Protein AF-U3IU00-F1 (afdb_monomer_lite)

Sequence (86 aa):
MLKKKQPNGYYYCESSVFLGEKHAAEPDDAELVSLSKRLVENAVLKAVQQYLEETQNKTRQTDGSPVKTEEAASGTKNESDNESSK

Secondary structure (DSSP, 8-state):
--SPPPTTSPPPPS-----S----S---HHHHHHHHHHHHHHHHHHHHHHHHHHHHHTTTSSSS----------------------

Organism: Anas platyrhynchos platyrhynchos (NCBI:txid8840)

pLDDT: mean 74.97, std 22.58, range [36.41, 98.75]

InterPro domains:
  IPR019511 A-kinase anchor protein 7, RI-RII subunit-binding domain [PF10470] (25-82)
  IPR052641 A-kinase anchor protein 7 isoform gamma [PTHR15934] (1-84)

Structure (mmCIF, N/CA/C/O backbone):
data_AF-U3IU00-F1
#
_entry.id   AF-U3IU00-F1
#
loop_
_atom_site.group_PDB
_atom_site.id
_atom_site.type_symbol
_atom_site.label_atom_id
_atom_site.label_alt_id
_atom_site.label_comp_id
_atom_site.label_asym_id
_atom_site.label_entity_id
_atom_site.label_seq_id
_atom_site.pdbx_PDB_ins_code
_atom_site.Cartn_x
_atom_site.Cartn_y
_atom_site.Cartn_z
_atom_site.occupancy
_atom_site.B_iso_or_equiv
_atom_site.auth_seq_id
_atom_site.auth_comp_id
_atom_site.auth_asym_id
_atom_site.auth_atom_id
_atom_site.pdbx_PDB_model_num
ATOM 1 N N . MET A 1 1 ? -3.535 17.534 -39.994 1.00 79.69 1 MET A N 1
ATOM 2 C CA . MET A 1 1 ? -3.934 16.287 -39.297 1.00 79.69 1 MET A CA 1
ATOM 3 C C . MET A 1 1 ? -5.351 15.903 -39.730 1.00 79.69 1 MET A C 1
ATOM 5 O O . MET A 1 1 ? -6.298 16.402 -39.146 1.00 79.69 1 MET A O 1
ATOM 9 N N . LEU A 1 2 ? -5.508 15.104 -40.796 1.00 92.81 2 LEU A N 1
ATOM 10 C CA . LEU A 1 2 ? -6.817 14.882 -41.453 1.00 92.81 2 LEU A CA 1
ATOM 11 C C . LEU A 1 2 ? -7.530 13.594 -41.011 1.00 92.81 2 LEU A C 1
ATOM 13 O O . LEU A 1 2 ? -8.705 13.398 -41.308 1.00 92.81 2 LEU A O 1
ATOM 17 N N . LYS A 1 3 ? -6.826 12.698 -40.315 1.00 95.12 3 LYS A N 1
ATOM 18 C CA . LYS A 1 3 ? -7.409 11.442 -39.845 1.00 95.12 3 LYS A CA 1
ATOM 19 C C . LYS A 1 3 ? -8.374 11.705 -38.690 1.00 95.12 3 LYS A C 1
ATOM 21 O O . LYS A 1 3 ? -8.083 12.514 -37.807 1.00 95.12 3 LYS A O 1
ATOM 26 N N . LYS A 1 4 ? -9.516 11.008 -38.700 1.00 95.56 4 LYS A N 1
ATOM 27 C CA . LYS A 1 4 ? -10.528 11.100 -37.641 1.00 95.56 4 LYS A CA 1
ATOM 28 C C . LYS A 1 4 ? -9.895 10.735 -36.295 1.00 95.56 4 LYS A C 1
ATOM 30 O O . LYS A 1 4 ? -9.161 9.752 -36.200 1.00 95.56 4 LYS A O 1
ATOM 35 N N . LYS A 1 5 ? -10.184 11.531 -35.265 1.00 96.38 5 LYS A N 1
ATOM 36 C CA . LYS A 1 5 ? -9.776 11.230 -33.889 1.00 96.38 5 LYS A CA 1
ATOM 37 C C . LYS A 1 5 ? -10.430 9.940 -33.394 1.00 96.38 5 LYS A C 1
ATOM 39 O O . LYS A 1 5 ? -11.513 9.558 -33.839 1.00 96.38 5 LYS A O 1
ATOM 44 N N . GLN A 1 6 ? -9.755 9.291 -32.459 1.00 95.06 6 GLN A N 1
ATOM 45 C CA . GLN A 1 6 ? -10.276 8.137 -31.743 1.00 95.06 6 GLN A CA 1
ATOM 46 C C . GLN A 1 6 ? -11.424 8.560 -30.796 1.00 95.06 6 GLN A C 1
ATOM 48 O O . GLN A 1 6 ? -11.502 9.735 -30.424 1.00 95.06 6 GLN A O 1
ATOM 53 N N . PRO A 1 7 ? -12.303 7.635 -30.357 1.00 97.19 7 PRO A N 1
ATOM 54 C CA . PRO A 1 7 ? -13.389 7.945 -29.415 1.00 97.19 7 PRO A CA 1
ATOM 55 C C . PRO A 1 7 ? -12.910 8.497 -28.063 1.00 97.19 7 PRO A C 1
ATOM 57 O O . PRO A 1 7 ? -13.626 9.253 -27.420 1.00 97.19 7 PRO A O 1
ATOM 60 N N . ASN A 1 8 ? -11.681 8.163 -27.661 1.00 95.75 8 ASN A N 1
ATOM 61 C CA . ASN A 1 8 ? -11.016 8.694 -26.465 1.00 95.75 8 ASN A CA 1
ATOM 62 C C . ASN A 1 8 ? -10.497 10.141 -26.642 1.00 95.75 8 ASN A C 1
ATOM 64 O O . ASN A 1 8 ? -9.845 10.669 -25.748 1.00 95.75 8 ASN A O 1
ATOM 68 N N . GLY A 1 9 ? -10.741 10.777 -27.794 1.00 96.69 9 GLY A N 1
ATOM 69 C CA . GLY A 1 9 ? -10.346 12.158 -28.082 1.00 96.69 9 GLY A CA 1
ATOM 70 C C . GLY A 1 9 ? -8.904 12.336 -28.571 1.00 96.69 9 GLY A C 1
ATOM 71 O O . GLY A 1 9 ? -8.534 13.445 -28.977 1.00 96.69 9 GLY A O 1
ATOM 72 N N . TYR A 1 10 ? -8.101 11.270 -28.600 1.00 95.81 10 TYR A N 1
ATOM 73 C CA . TYR A 1 10 ? -6.718 11.313 -29.070 1.00 95.81 10 TYR A CA 1
ATOM 74 C C . TYR A 1 10 ? -6.625 11.257 -30.599 1.00 95.81 10 TYR A C 1
ATOM 76 O O . TYR A 1 10 ? -7.530 10.797 -31.306 1.00 95.81 10 TYR A O 1
ATOM 84 N N . TYR A 1 11 ? -5.508 11.754 -31.132 1.00 96.25 11 TYR A N 1
ATOM 85 C CA . TYR A 1 11 ? -5.231 11.677 -32.562 1.00 96.25 11 TYR A CA 1
ATOM 86 C C . TYR A 1 11 ? -5.048 10.230 -33.020 1.00 96.25 11 TYR A C 1
ATOM 88 O O . TYR A 1 11 ? -4.705 9.333 -32.250 1.00 96.25 11 TYR A O 1
ATOM 96 N N . TYR A 1 12 ? -5.306 10.002 -34.302 1.00 95.69 12 TYR A N 1
ATOM 97 C CA . TYR A 1 12 ? -5.034 8.718 -34.924 1.00 95.69 12 TYR A CA 1
ATOM 98 C C . TYR A 1 12 ? -3.522 8.431 -34.905 1.00 95.69 12 TYR A C 1
ATOM 100 O O . TYR A 1 12 ? -2.748 9.222 -35.447 1.00 95.69 12 TYR A O 1
ATOM 108 N N . CYS A 1 13 ? -3.122 7.303 -34.312 1.00 92.88 13 CYS A N 1
ATOM 109 C CA . CYS A 1 13 ? -1.741 6.818 -34.305 1.00 92.88 13 CYS A CA 1
ATOM 110 C C . CYS A 1 13 ? -1.585 5.690 -35.333 1.00 92.88 13 CYS A C 1
ATOM 112 O O . CYS A 1 13 ? -2.227 4.653 -35.203 1.00 92.88 13 CYS A O 1
ATOM 114 N N . GLU A 1 14 ? -0.725 5.880 -36.338 1.00 93.06 14 GLU A N 1
ATOM 115 C CA . GLU A 1 14 ? -0.339 4.811 -37.280 1.00 93.06 14 GLU A CA 1
ATOM 116 C C . GLU A 1 14 ? 0.596 3.793 -36.637 1.00 93.06 14 GLU A C 1
ATOM 118 O O . GLU A 1 14 ? 0.555 2.603 -36.932 1.00 93.06 14 GLU A O 1
ATOM 123 N N . SER A 1 15 ? 1.482 4.277 -35.776 1.00 92.75 15 SER A N 1
ATOM 124 C CA . SER A 1 15 ? 2.486 3.480 -35.089 1.00 92.75 15 SER A CA 1
ATOM 125 C C . SER A 1 15 ? 2.820 4.144 -33.763 1.00 92.75 15 SER A C 1
ATOM 127 O O . SER A 1 15 ? 2.541 5.325 -33.542 1.00 92.75 15 SER A O 1
ATOM 129 N N . SER A 1 16 ? 3.386 3.375 -32.844 1.00 89.88 16 SER A N 1
ATOM 130 C CA . SER A 1 16 ? 3.825 3.873 -31.546 1.00 89.88 16 SER A CA 1
ATOM 131 C C . SER A 1 16 ? 5.114 3.174 -31.161 1.00 89.88 16 SER A C 1
ATOM 133 O O . SER A 1 16 ? 5.280 1.982 -31.410 1.00 89.88 16 SER A O 1
ATOM 135 N N . VAL A 1 17 ? 6.022 3.933 -30.561 1.00 89.25 17 VAL A N 1
ATOM 136 C CA . VAL A 1 17 ? 7.263 3.422 -29.986 1.00 89.25 17 VAL A CA 1
ATOM 137 C C . VAL A 1 17 ? 7.183 3.587 -28.477 1.00 89.25 17 VAL A C 1
ATOM 139 O O . VAL A 1 17 ? 6.756 4.629 -27.981 1.00 89.25 17 VAL A O 1
ATOM 142 N N . PHE A 1 18 ? 7.564 2.548 -27.745 1.00 85.00 18 PHE A N 1
ATOM 143 C CA . PHE A 1 18 ? 7.698 2.612 -26.295 1.00 85.00 18 PHE A CA 1
ATOM 144 C C . PHE A 1 18 ? 9.147 2.985 -25.980 1.00 85.00 18 PHE A C 1
ATOM 146 O O . PHE A 1 18 ? 10.057 2.261 -26.369 1.00 85.00 18 PHE A O 1
ATOM 153 N N . LEU A 1 19 ? 9.364 4.115 -25.301 1.00 80.88 19 LEU A N 1
ATOM 154 C CA . LEU A 1 19 ? 10.700 4.593 -24.910 1.00 80.88 19 LEU A CA 1
ATOM 155 C C . LEU A 1 19 ? 11.164 4.050 -23.544 1.00 80.88 19 LEU A C 1
ATOM 157 O O . LEU A 1 19 ? 11.971 4.675 -22.867 1.00 80.88 19 LEU A O 1
ATOM 161 N N . GLY A 1 20 ? 10.652 2.894 -23.131 1.00 74.44 20 GLY A N 1
ATOM 162 C CA . GLY A 1 20 ? 11.082 2.207 -21.919 1.00 74.44 20 GLY A CA 1
ATOM 163 C C . GLY A 1 20 ? 11.486 0.781 -22.247 1.00 74.44 20 GLY A C 1
ATOM 164 O O . GLY A 1 20 ? 10.843 0.131 -23.077 1.00 74.44 20 GLY A O 1
ATOM 165 N N . GLU A 1 21 ? 12.528 0.287 -21.583 1.00 64.38 21 GLU A N 1
ATOM 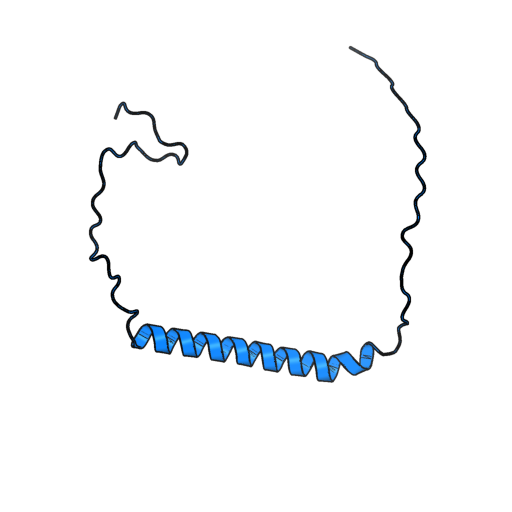166 C CA . GLU A 1 21 ? 12.766 -1.147 -21.494 1.00 64.38 21 GLU A CA 1
ATOM 167 C C . GLU A 1 21 ? 11.484 -1.765 -20.924 1.00 64.38 21 GLU A C 1
ATOM 169 O O . GLU A 1 21 ? 10.998 -1.341 -19.871 1.00 64.38 21 GLU A O 1
ATOM 174 N N . LYS A 1 22 ? 10.861 -2.703 -21.652 1.00 63.59 22 LYS A N 1
ATOM 175 C CA . LYS A 1 22 ? 9.806 -3.537 -21.070 1.00 63.59 22 LYS A CA 1
ATOM 176 C C . LYS A 1 22 ? 10.497 -4.398 -20.027 1.00 63.59 22 LYS A C 1
ATOM 178 O O . LYS A 1 22 ? 10.829 -5.549 -20.293 1.00 63.59 22 LYS A O 1
ATOM 183 N N . HIS A 1 23 ? 10.712 -3.833 -18.849 1.00 56.91 23 HIS A N 1
ATOM 184 C CA . HIS A 1 23 ? 10.967 -4.591 -17.654 1.00 56.91 23 HIS A CA 1
ATOM 185 C C . HIS A 1 23 ? 9.698 -5.417 -17.393 1.00 56.91 23 HIS A C 1
ATOM 187 O O . HIS A 1 23 ? 8.840 -5.072 -16.597 1.00 56.91 23 HIS A O 1
ATOM 193 N N . ALA A 1 24 ? 9.626 -6.570 -18.055 1.00 53.94 24 ALA A N 1
ATOM 194 C CA . ALA A 1 24 ? 9.255 -7.805 -17.382 1.00 53.94 24 ALA A CA 1
ATOM 195 C C . ALA A 1 24 ? 10.398 -8.245 -16.436 1.00 53.94 24 ALA A C 1
ATOM 197 O O . ALA A 1 24 ? 10.576 -9.433 -16.192 1.00 53.94 24 ALA A O 1
ATOM 198 N N . ALA A 1 25 ? 11.225 -7.294 -15.979 1.00 58.47 25 ALA A N 1
ATOM 199 C CA . ALA A 1 25 ? 12.189 -7.495 -14.931 1.00 58.47 25 ALA A CA 1
ATOM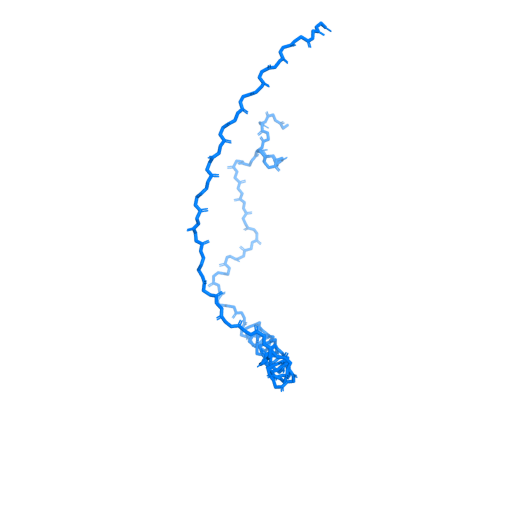 200 C C . ALA A 1 25 ? 11.384 -7.551 -13.643 1.00 58.47 25 ALA A C 1
ATOM 202 O O . ALA A 1 25 ? 10.512 -6.715 -13.396 1.00 58.47 25 ALA A O 1
ATOM 203 N N . GLU A 1 26 ? 11.649 -8.614 -12.910 1.00 63.22 26 GLU A N 1
ATOM 204 C CA . GLU A 1 26 ? 11.272 -8.832 -11.528 1.00 63.22 26 GLU A CA 1
ATOM 205 C C . GLU A 1 26 ? 11.178 -7.498 -10.760 1.00 63.22 26 GLU A C 1
ATOM 207 O O . GLU A 1 26 ? 12.057 -6.644 -10.927 1.00 63.22 26 GLU A O 1
ATOM 212 N N . PRO A 1 27 ? 10.094 -7.260 -9.996 1.00 69.44 27 PRO A N 1
ATOM 213 C CA . PRO A 1 27 ? 9.995 -6.048 -9.195 1.00 69.44 27 PRO A CA 1
ATOM 214 C C . PRO A 1 27 ? 11.242 -5.941 -8.317 1.00 69.44 27 PRO A C 1
ATOM 216 O O . PRO A 1 27 ? 11.612 -6.924 -7.684 1.00 69.44 27 PRO A O 1
ATOM 219 N N . ASP A 1 28 ? 11.871 -4.763 -8.298 1.00 83.25 28 ASP A N 1
ATOM 220 C CA . ASP A 1 28 ? 13.040 -4.487 -7.458 1.00 83.25 28 ASP A CA 1
ATOM 221 C C . ASP A 1 28 ? 12.779 -4.987 -6.027 1.00 83.25 28 ASP A C 1
ATOM 223 O O . ASP A 1 28 ? 11.743 -4.667 -5.431 1.00 83.25 28 ASP A O 1
ATOM 227 N N . ASP A 1 29 ? 13.698 -5.783 -5.477 1.00 87.50 29 ASP A N 1
ATOM 228 C CA . ASP A 1 29 ? 13.572 -6.379 -4.145 1.00 87.50 29 ASP A CA 1
ATOM 229 C C . ASP A 1 29 ? 13.271 -5.311 -3.079 1.00 87.50 29 ASP A C 1
ATOM 231 O O . ASP A 1 29 ? 12.513 -5.556 -2.135 1.00 87.50 29 ASP A O 1
ATOM 235 N N . ALA A 1 30 ? 13.792 -4.089 -3.248 1.00 89.56 30 ALA A N 1
ATOM 236 C CA . ALA A 1 30 ? 13.494 -2.963 -2.365 1.00 89.56 30 ALA A CA 1
ATOM 237 C C . ALA A 1 30 ? 12.007 -2.554 -2.402 1.00 89.56 30 ALA A C 1
ATOM 239 O O . ALA A 1 30 ? 11.391 -2.311 -1.356 1.00 89.56 30 ALA A O 1
ATOM 240 N N . GLU A 1 31 ? 11.404 -2.523 -3.591 1.00 90.44 31 GLU A N 1
ATOM 241 C CA . GLU A 1 31 ? 9.984 -2.220 -3.785 1.00 90.44 31 GLU A CA 1
ATOM 242 C C . GLU A 1 31 ? 9.098 -3.341 -3.236 1.00 90.44 31 GLU A C 1
ATOM 244 O O . GLU A 1 31 ? 8.065 -3.073 -2.612 1.00 90.44 31 GLU A O 1
ATOM 249 N N . LEU A 1 32 ? 9.520 -4.599 -3.389 1.00 93.00 32 LEU A N 1
ATOM 250 C CA . LEU A 1 32 ? 8.796 -5.751 -2.858 1.00 93.00 32 LEU A CA 1
ATOM 251 C C . LEU A 1 32 ? 8.795 -5.762 -1.320 1.00 93.00 32 LEU A C 1
ATOM 253 O O . LEU A 1 32 ? 7.757 -5.991 -0.686 1.00 93.00 32 LEU A O 1
ATOM 257 N N . VAL A 1 33 ? 9.928 -5.430 -0.696 1.00 95.56 33 VAL A N 1
ATOM 258 C CA . VAL A 1 33 ? 10.035 -5.257 0.761 1.00 95.56 33 VAL A CA 1
ATOM 259 C C . VAL A 1 33 ? 9.181 -4.077 1.237 1.00 95.56 33 VAL A C 1
ATOM 261 O O . VAL A 1 33 ? 8.426 -4.199 2.204 1.00 95.56 33 VAL A O 1
ATOM 264 N N . SER A 1 34 ? 9.221 -2.945 0.533 1.00 96.50 34 SER A N 1
ATOM 265 C CA . SER A 1 34 ? 8.385 -1.779 0.847 1.00 96.50 34 SER A CA 1
ATOM 266 C C . SER A 1 34 ? 6.885 -2.092 0.754 1.00 96.50 34 SER A C 1
ATOM 268 O O . SER A 1 34 ? 6.091 -1.703 1.619 1.00 96.50 34 SER A O 1
ATOM 270 N N . LEU A 1 35 ? 6.468 -2.832 -0.275 1.00 96.62 35 LEU A N 1
ATOM 271 C CA . LEU A 1 35 ? 5.083 -3.261 -0.450 1.00 96.62 35 LEU A CA 1
ATOM 272 C C . LEU A 1 35 ? 4.652 -4.250 0.636 1.00 96.62 35 LEU A C 1
ATOM 274 O O . LEU A 1 35 ? 3.609 -4.045 1.257 1.00 96.62 35 LEU A O 1
ATOM 278 N N . SER A 1 36 ? 5.448 -5.290 0.893 1.00 97.50 36 SER A N 1
ATOM 279 C CA . SER A 1 36 ? 5.138 -6.290 1.922 1.00 97.50 36 SER A CA 1
ATOM 280 C C . SER A 1 36 ? 4.992 -5.654 3.307 1.00 97.50 36 SER A C 1
ATOM 282 O O . SER A 1 36 ? 4.020 -5.946 4.004 1.00 97.50 36 SER A O 1
ATOM 284 N N . LYS A 1 37 ? 5.857 -4.692 3.662 1.00 98.19 37 LYS A N 1
ATOM 285 C CA . LYS A 1 37 ? 5.718 -3.899 4.890 1.00 98.19 37 LYS A CA 1
ATOM 286 C C . LYS A 1 37 ? 4.369 -3.179 4.955 1.00 98.19 37 LYS A C 1
ATOM 288 O O . LYS A 1 37 ? 3.658 -3.327 5.945 1.00 98.19 37 LYS A O 1
ATOM 293 N N . ARG A 1 38 ? 3.991 -2.439 3.904 1.00 98.38 38 ARG A N 1
ATOM 294 C CA . ARG A 1 38 ? 2.708 -1.707 3.857 1.00 98.38 38 ARG A CA 1
ATOM 295 C C . ARG A 1 38 ? 1.504 -2.638 3.972 1.00 98.38 38 ARG A C 1
ATOM 297 O O . ARG A 1 38 ? 0.519 -2.286 4.615 1.00 98.38 38 ARG A O 1
ATOM 304 N N . LEU A 1 39 ? 1.559 -3.811 3.344 1.00 98.56 39 LEU A N 1
ATOM 305 C CA . LEU A 1 39 ? 0.482 -4.798 3.416 1.00 98.56 39 LEU A CA 1
ATOM 306 C C . LEU A 1 39 ? 0.319 -5.344 4.836 1.00 98.56 39 LEU A C 1
ATOM 308 O O . LEU A 1 39 ? -0.802 -5.377 5.341 1.00 98.56 39 LEU A O 1
ATOM 312 N N . VAL A 1 40 ? 1.424 -5.715 5.489 1.00 98.75 40 VAL A N 1
ATOM 313 C CA . VAL A 1 40 ? 1.415 -6.201 6.876 1.00 98.75 40 VAL A CA 1
ATOM 314 C C . VAL A 1 40 ? 0.929 -5.112 7.824 1.00 98.75 40 VAL A C 1
ATOM 316 O O . VAL A 1 40 ? 0.026 -5.362 8.614 1.00 98.75 40 VAL A O 1
ATOM 319 N N . GLU A 1 41 ? 1.465 -3.898 7.720 1.00 98.56 41 GLU A N 1
ATOM 320 C CA . GLU A 1 41 ? 1.078 -2.772 8.571 1.00 98.56 41 GLU A CA 1
ATOM 321 C C . GLU A 1 41 ? -0.425 -2.479 8.463 1.00 98.56 41 GLU A C 1
ATOM 323 O O . GLU A 1 41 ? -1.125 -2.435 9.473 1.00 98.56 41 GLU A O 1
ATOM 328 N N . ASN A 1 42 ? -0.960 -2.402 7.241 1.00 98.62 42 ASN A N 1
ATOM 329 C CA . ASN A 1 42 ? -2.392 -2.195 7.023 1.00 98.62 42 ASN A CA 1
ATOM 330 C C . ASN A 1 42 ? -3.251 -3.355 7.547 1.00 98.62 42 ASN A C 1
ATOM 332 O O . ASN A 1 42 ? -4.316 -3.118 8.118 1.00 98.62 42 ASN A O 1
ATOM 336 N N . ALA A 1 43 ? -2.824 -4.603 7.342 1.00 98.62 43 ALA A N 1
ATOM 337 C CA . ALA A 1 43 ? -3.551 -5.772 7.828 1.00 98.62 43 ALA A CA 1
ATOM 338 C C . ALA A 1 43 ? -3.579 -5.818 9.362 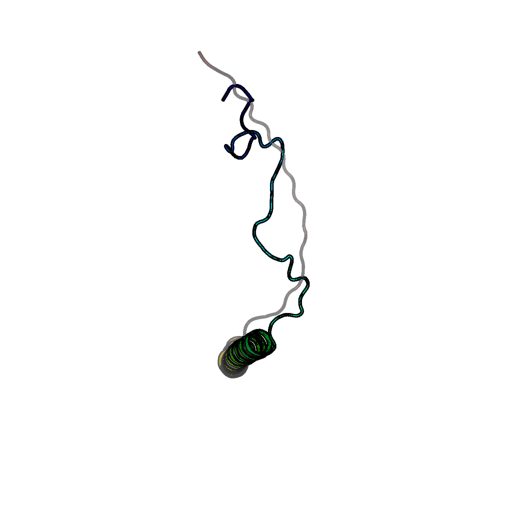1.00 98.62 43 ALA A C 1
ATOM 340 O O . ALA A 1 43 ? -4.629 -6.077 9.945 1.00 98.62 43 ALA A O 1
ATOM 341 N N . VAL A 1 44 ? -2.457 -5.500 10.011 1.00 98.69 44 VAL A N 1
ATOM 342 C CA . VAL A 1 44 ? -2.348 -5.426 11.472 1.00 98.69 44 VAL A CA 1
ATOM 343 C C . VAL A 1 44 ? -3.237 -4.317 12.023 1.00 98.69 44 VAL A C 1
ATOM 345 O O . VAL A 1 44 ? -4.000 -4.569 12.950 1.00 98.69 44 VAL A O 1
ATOM 348 N N . LEU A 1 45 ? -3.209 -3.118 11.433 1.00 98.50 45 LEU A N 1
ATOM 349 C CA . LEU A 1 45 ? -4.075 -2.013 11.858 1.00 98.50 45 LEU A CA 1
ATOM 350 C C . LEU A 1 45 ? -5.559 -2.394 11.774 1.00 98.50 45 LEU A C 1
ATOM 352 O O . LEU A 1 45 ? -6.305 -2.176 12.729 1.00 98.50 45 LEU A O 1
ATOM 356 N N . LYS A 1 46 ? -5.976 -3.030 10.673 1.00 98.19 46 LYS A N 1
ATOM 357 C CA . LYS A 1 46 ? -7.351 -3.526 10.512 1.00 98.19 46 LYS A CA 1
ATOM 358 C C . LYS A 1 46 ? -7.700 -4.615 11.522 1.00 98.19 46 LYS A C 1
ATOM 360 O O . LYS A 1 46 ? -8.784 -4.573 12.090 1.00 98.19 46 LYS A O 1
ATOM 365 N N . ALA A 1 47 ? -6.796 -5.558 11.773 1.00 98.19 47 ALA A N 1
ATOM 366 C CA . ALA A 1 47 ? -7.021 -6.630 12.737 1.00 98.19 47 ALA A CA 1
ATOM 367 C C . ALA A 1 47 ? -7.148 -6.096 14.173 1.00 98.19 47 ALA A C 1
ATOM 369 O O . ALA A 1 47 ? -8.004 -6.552 14.927 1.00 98.19 47 ALA A O 1
ATOM 370 N N . VAL A 1 48 ? -6.343 -5.097 14.546 1.00 97.94 48 VAL A N 1
ATOM 371 C CA . VAL A 1 48 ? -6.446 -4.429 15.852 1.00 97.94 48 VAL A CA 1
ATOM 372 C C . VAL A 1 48 ? -7.776 -3.694 15.974 1.00 97.94 48 VAL A C 1
ATOM 374 O O . VAL A 1 48 ? -8.455 -3.831 16.989 1.00 97.94 48 VAL A O 1
ATOM 377 N N . GLN A 1 49 ? -8.176 -2.953 14.940 1.00 97.12 49 GLN A N 1
ATOM 378 C CA . GLN A 1 49 ? -9.471 -2.281 14.926 1.00 97.12 49 GLN A CA 1
ATOM 379 C C . GLN A 1 49 ? -10.624 -3.285 15.066 1.00 97.12 49 GLN A C 1
ATOM 381 O O . GLN A 1 49 ? -11.474 -3.117 15.938 1.00 97.12 49 GLN A O 1
ATOM 386 N N . GLN A 1 50 ? -10.609 -4.360 14.278 1.00 97.31 50 GLN A N 1
ATOM 387 C CA . GLN A 1 50 ? -11.607 -5.423 14.347 1.00 97.31 50 GLN A CA 1
ATOM 388 C C . GLN A 1 50 ? -11.661 -6.062 15.739 1.00 97.31 50 GLN A C 1
ATOM 390 O O . GLN A 1 50 ? -12.744 -6.258 16.278 1.00 97.31 50 GLN A O 1
ATOM 395 N N . TYR A 1 51 ? -10.512 -6.349 16.355 1.00 96.88 51 TYR A N 1
ATOM 396 C CA . TYR A 1 51 ? -10.463 -6.900 17.709 1.00 96.88 51 TYR A CA 1
ATOM 397 C C . TYR A 1 51 ? -11.149 -5.977 18.720 1.00 96.88 51 TYR A C 1
ATOM 399 O O . TYR A 1 51 ? -11.931 -6.440 19.551 1.00 96.88 51 TYR A O 1
ATOM 407 N N . LEU A 1 52 ? -10.887 -4.670 18.652 1.00 95.69 52 LEU A N 1
ATOM 408 C CA . LEU A 1 52 ? -11.522 -3.695 19.538 1.00 95.69 52 LEU A CA 1
ATOM 409 C C . LEU A 1 52 ? -13.033 -3.612 19.289 1.00 95.69 52 LEU A C 1
ATOM 411 O O . LEU A 1 52 ? -13.804 -3.584 20.246 1.00 95.69 52 LEU A O 1
ATOM 415 N N . GLU A 1 53 ? -13.466 -3.643 18.030 1.00 94.25 53 GLU A N 1
ATOM 416 C CA . GLU A 1 53 ? -14.883 -3.669 17.663 1.00 94.25 53 GLU A CA 1
ATOM 417 C C . GLU A 1 53 ? -15.574 -4.943 18.168 1.00 94.25 53 GLU A C 1
ATOM 419 O O . GLU A 1 53 ? -16.620 -4.868 18.804 1.00 94.25 53 GLU A O 1
ATOM 424 N N . GLU A 1 54 ? -14.992 -6.122 17.970 1.00 92.25 54 GLU A N 1
ATOM 425 C CA . GLU A 1 54 ? -15.588 -7.387 18.406 1.00 92.25 54 GLU A CA 1
ATOM 426 C C . GLU A 1 54 ? -15.573 -7.559 19.928 1.00 92.25 54 GLU A C 1
ATOM 428 O O . GLU A 1 54 ? -16.523 -8.100 20.496 1.00 92.25 54 GLU A O 1
ATOM 433 N N . THR A 1 55 ? -14.530 -7.090 20.615 1.00 88.88 55 THR A N 1
ATOM 434 C CA . THR A 1 55 ? -14.450 -7.198 22.080 1.00 88.88 55 THR A CA 1
ATOM 435 C C . THR A 1 55 ? -15.298 -6.158 22.803 1.00 88.88 55 THR A C 1
ATOM 437 O O . THR A 1 55 ? -15.847 -6.476 23.857 1.00 88.88 55 THR A O 1
ATOM 440 N N . GLN A 1 56 ? -15.463 -4.946 22.256 1.00 80.38 56 GLN A N 1
ATOM 441 C CA . GLN A 1 56 ? -16.229 -3.879 22.915 1.00 80.38 56 GLN A CA 1
ATOM 442 C C . GLN A 1 56 ? -17.671 -3.734 22.406 1.00 80.38 56 GLN A C 1
ATOM 444 O O . GLN A 1 56 ? -18.550 -3.361 23.185 1.00 80.38 56 GLN A O 1
ATOM 449 N N . ASN A 1 57 ? -17.972 -4.081 21.149 1.00 64.62 57 ASN A N 1
ATOM 450 C CA . ASN A 1 57 ? -19.330 -3.955 20.599 1.00 64.62 57 ASN A CA 1
ATOM 451 C C . ASN A 1 57 ? -20.208 -5.184 20.900 1.00 64.62 57 ASN A C 1
ATOM 453 O O . ASN A 1 57 ? -21.437 -5.070 20.902 1.00 64.62 57 ASN A O 1
ATOM 457 N N . LYS A 1 58 ? -19.615 -6.348 21.215 1.00 57.22 58 LYS A N 1
ATOM 458 C CA . LYS A 1 58 ? -20.350 -7.591 21.533 1.00 57.22 58 LYS A CA 1
ATOM 459 C C . LYS A 1 58 ? -21.175 -7.518 22.822 1.00 57.22 58 LYS A C 1
ATOM 461 O O . LYS A 1 58 ? -22.121 -8.282 22.972 1.00 57.22 58 LYS A O 1
ATOM 466 N N . THR A 1 59 ? -20.912 -6.552 23.699 1.00 55.69 59 THR A N 1
ATOM 467 C CA . THR A 1 59 ? -21.742 -6.288 24.889 1.00 55.69 59 THR A CA 1
ATOM 468 C C . THR A 1 59 ? -23.079 -5.611 24.543 1.00 55.69 59 THR A C 1
ATOM 470 O O . THR A 1 59 ? -23.975 -5.570 25.378 1.00 55.69 59 THR A O 1
ATOM 473 N N . ARG A 1 60 ? -23.249 -5.076 23.320 1.00 56.62 60 ARG A N 1
ATOM 474 C CA . ARG A 1 60 ? -24.444 -4.310 22.913 1.00 56.62 60 ARG A CA 1
ATOM 475 C C . ARG A 1 60 ? -25.403 -5.027 21.954 1.00 56.62 60 ARG A C 1
ATOM 477 O O . ARG A 1 60 ? -26.511 -4.540 21.781 1.00 56.62 60 ARG A O 1
ATOM 484 N N . GLN A 1 61 ? -25.014 -6.142 21.327 1.00 55.06 61 GLN A N 1
ATOM 485 C CA . GLN A 1 61 ? -25.827 -6.806 20.285 1.00 55.06 61 GLN A CA 1
ATOM 486 C C . GLN A 1 61 ? -26.488 -8.131 20.709 1.00 55.06 61 GLN A C 1
ATOM 488 O O . GLN A 1 61 ? -27.146 -8.770 19.894 1.00 55.06 61 GLN A O 1
ATOM 493 N N . THR A 1 62 ? -26.363 -8.559 21.968 1.00 45.97 62 THR A N 1
ATOM 494 C CA . THR A 1 62 ? -27.004 -9.798 22.455 1.00 45.97 62 THR A CA 1
ATOM 495 C C . THR A 1 62 ? -28.427 -9.615 22.994 1.00 45.97 62 THR A C 1
ATOM 497 O O . THR A 1 62 ? -28.955 -10.553 23.579 1.00 45.97 62 THR A O 1
ATOM 500 N N . ASP A 1 63 ? -29.069 -8.459 22.795 1.00 44.47 63 ASP A N 1
ATOM 501 C CA . ASP A 1 63 ? -30.452 -8.221 23.242 1.00 44.47 63 ASP A CA 1
ATOM 502 C C . ASP A 1 63 ? -31.329 -7.647 22.115 1.00 44.47 63 ASP A C 1
ATOM 504 O O . ASP A 1 63 ? -31.727 -6.484 22.123 1.00 44.47 63 ASP A O 1
ATOM 508 N N . GLY A 1 64 ? -31.562 -8.450 21.069 1.00 42.75 64 GLY A N 1
ATOM 509 C CA . GLY A 1 64 ? -32.294 -7.978 19.889 1.00 42.75 64 GLY A CA 1
ATOM 510 C C . GLY A 1 64 ? -32.675 -9.018 18.834 1.00 42.75 64 GLY A C 1
ATOM 511 O O . GLY A 1 64 ? -32.550 -8.718 17.659 1.00 42.75 64 GLY A O 1
ATOM 512 N N . SER A 1 65 ? -33.145 -10.194 19.266 1.00 37.09 65 SER A N 1
ATOM 513 C CA . SER A 1 65 ? -34.071 -11.133 18.583 1.00 37.09 65 SER A CA 1
ATOM 514 C C . SER A 1 65 ? -33.778 -11.684 17.154 1.00 37.09 65 SER A C 1
ATOM 516 O O . SER A 1 65 ? -33.515 -10.927 16.223 1.00 37.09 65 SER A O 1
ATOM 518 N N . PRO A 1 66 ? -33.945 -13.009 16.913 1.00 62.19 66 PRO A N 1
ATOM 519 C CA . PRO A 1 66 ? -33.774 -13.655 15.607 1.00 62.19 66 PRO A CA 1
ATOM 520 C C . PRO A 1 66 ? -35.105 -14.104 14.967 1.00 62.19 66 PRO A C 1
ATOM 522 O O . PRO A 1 66 ? -35.728 -15.016 15.494 1.00 62.19 66 PRO A O 1
ATOM 525 N N . VAL A 1 67 ? -35.512 -13.600 13.793 1.00 36.41 67 VAL A N 1
ATOM 526 C CA . VAL A 1 67 ? -36.564 -14.228 12.942 1.00 36.41 67 VAL A CA 1
ATOM 527 C C . VAL A 1 67 ? -36.324 -13.797 11.479 1.00 36.41 67 VAL A C 1
ATOM 529 O O . VAL A 1 67 ? -36.392 -12.615 11.174 1.00 36.41 67 VAL A O 1
ATOM 532 N N . LYS A 1 68 ? -35.702 -14.620 10.619 1.00 42.53 68 LYS A N 1
ATOM 533 C CA . LYS A 1 68 ? -36.310 -15.563 9.648 1.00 42.53 68 LYS A CA 1
ATOM 534 C C . LYS A 1 68 ? -37.504 -15.016 8.843 1.00 42.53 68 LYS A C 1
ATOM 536 O O . LYS A 1 68 ? -38.558 -14.818 9.413 1.00 42.53 68 LYS A O 1
ATOM 541 N N . THR A 1 69 ? -37.294 -14.925 7.522 1.00 39.84 69 THR A N 1
ATOM 542 C CA . THR A 1 69 ? -38.222 -15.263 6.418 1.00 39.84 69 THR A CA 1
ATOM 543 C C . THR A 1 69 ? -39.621 -14.664 6.457 1.00 39.84 69 THR A C 1
ATOM 545 O O . THR A 1 69 ? -40.349 -15.096 7.322 1.00 39.84 69 THR A O 1
ATOM 548 N N . GLU A 1 70 ? -40.018 -13.862 5.451 1.00 37.00 70 GLU A N 1
ATOM 549 C CA . GLU A 1 70 ? -41.261 -14.038 4.656 1.00 37.00 70 GLU A CA 1
ATOM 550 C C . GLU A 1 70 ? -41.122 -13.314 3.297 1.00 37.00 70 GLU A C 1
ATOM 552 O O . GLU A 1 70 ? -41.147 -12.088 3.201 1.00 37.00 70 GLU A O 1
ATOM 557 N N . GLU A 1 71 ? -40.946 -14.101 2.235 1.00 47.94 71 GLU A N 1
ATOM 558 C CA . GLU A 1 71 ? -41.341 -13.747 0.873 1.00 47.94 71 GLU A CA 1
ATOM 559 C C . GLU A 1 71 ? -42.863 -13.966 0.809 1.00 47.94 71 GLU A C 1
ATOM 561 O O . GLU A 1 71 ? -43.324 -15.092 0.984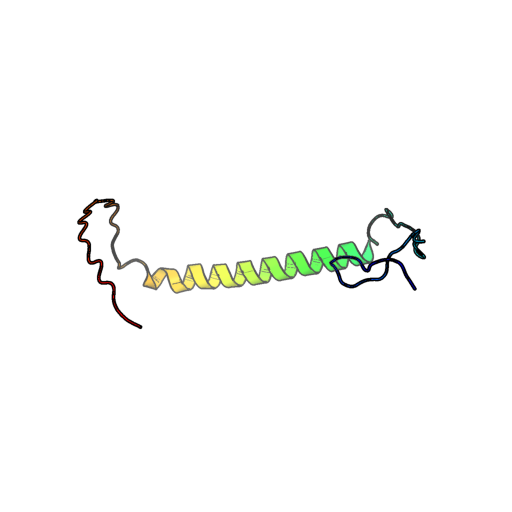 1.00 47.94 71 GLU A O 1
ATOM 566 N N . ALA A 1 72 ? -43.656 -12.909 0.617 1.00 38.72 72 ALA A N 1
ATOM 567 C CA . ALA A 1 72 ? -45.095 -13.030 0.391 1.00 38.72 72 ALA A CA 1
ATOM 568 C C . ALA A 1 72 ? -45.562 -11.984 -0.624 1.00 38.72 72 ALA A C 1
ATOM 570 O O . ALA A 1 72 ? -45.522 -10.775 -0.403 1.00 38.72 72 ALA A O 1
ATOM 571 N N . ALA A 1 73 ? -45.984 -12.505 -1.769 1.00 45.41 73 ALA A N 1
ATOM 572 C CA . ALA A 1 73 ? -46.585 -11.795 -2.876 1.00 45.41 73 ALA A CA 1
ATOM 573 C C . ALA A 1 73 ? -47.876 -11.063 -2.479 1.00 45.41 73 ALA A C 1
ATOM 575 O O . ALA A 1 73 ? -48.734 -11.622 -1.802 1.00 45.41 73 ALA A O 1
ATOM 576 N N . SER A 1 74 ? -48.082 -9.868 -3.031 1.00 40.38 74 SER A N 1
ATOM 577 C CA . SER A 1 74 ? -49.426 -9.404 -3.385 1.00 40.38 74 SER A CA 1
ATOM 578 C C . SER A 1 74 ? -49.329 -8.354 -4.485 1.00 40.38 74 SER A C 1
ATOM 580 O O . SER A 1 74 ? -48.954 -7.205 -4.257 1.00 40.38 74 SER A O 1
ATOM 582 N N . GLY A 1 75 ? -49.620 -8.780 -5.712 1.00 40.75 75 GLY A N 1
ATOM 583 C CA . GLY A 1 75 ? -49.873 -7.871 -6.816 1.00 40.75 75 GLY A CA 1
ATOM 584 C C . GLY A 1 75 ? -51.270 -7.274 -6.696 1.00 40.75 75 GLY A C 1
ATOM 585 O O . GLY A 1 75 ? -52.226 -7.967 -6.363 1.00 40.75 75 GLY A O 1
ATOM 586 N N . THR A 1 76 ? -51.419 -6.002 -7.050 1.00 40.19 76 THR A N 1
ATOM 587 C CA . THR A 1 76 ? -52.689 -5.471 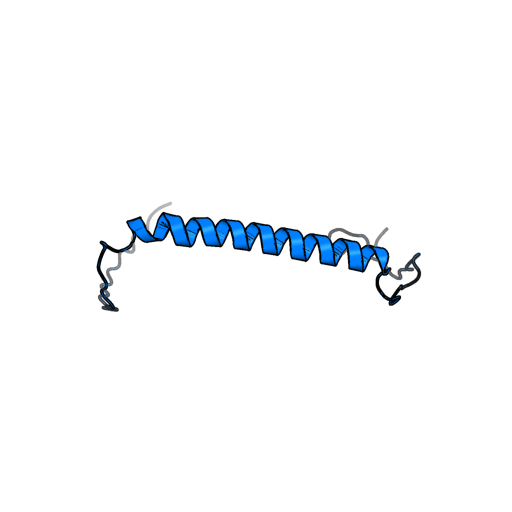-7.551 1.00 40.19 76 THR A CA 1
ATOM 588 C C . THR A 1 76 ? -52.368 -4.411 -8.597 1.00 40.19 76 THR A C 1
ATOM 590 O O . THR A 1 76 ? -51.793 -3.368 -8.301 1.00 40.19 76 THR A O 1
ATOM 593 N N . LYS A 1 77 ? -52.687 -4.747 -9.849 1.00 48.09 77 LYS A N 1
ATOM 594 C CA . LYS A 1 77 ? -52.772 -3.823 -10.981 1.00 48.09 77 LYS A CA 1
ATOM 595 C C . LYS A 1 77 ? -53.847 -2.784 -10.667 1.00 48.09 77 LYS A C 1
ATOM 597 O O . LYS A 1 77 ? -54.871 -3.173 -10.122 1.00 48.09 77 LYS A O 1
ATOM 602 N N . ASN A 1 78 ? -53.653 -1.533 -11.070 1.00 46.19 78 ASN A N 1
ATOM 603 C CA . ASN A 1 78 ? -54.736 -0.738 -11.645 1.00 46.19 78 ASN A CA 1
ATOM 604 C C . ASN A 1 78 ? -54.166 0.385 -12.513 1.00 46.19 78 ASN A C 1
ATOM 606 O O . ASN A 1 78 ? -53.256 1.111 -12.121 1.00 46.19 78 ASN A O 1
ATOM 610 N N . GLU A 1 79 ? -54.709 0.421 -13.721 1.00 50.25 79 GLU A N 1
ATOM 611 C CA . GLU A 1 79 ? -54.468 1.346 -14.816 1.00 50.25 79 GLU A CA 1
ATOM 612 C C . GLU A 1 79 ? -54.976 2.748 -14.470 1.00 50.25 79 GLU A C 1
ATOM 614 O O . GLU A 1 79 ? -56.005 2.904 -13.814 1.00 50.25 79 GLU A O 1
ATOM 619 N N . SER A 1 80 ? -54.308 3.767 -15.001 1.00 55.44 80 SER A N 1
ATOM 620 C CA . SER A 1 80 ? -54.982 5.014 -15.355 1.00 55.44 80 SER A CA 1
ATOM 621 C C . SER A 1 80 ? -54.178 5.717 -16.441 1.00 55.44 80 SER A C 1
ATOM 623 O O . SER A 1 80 ? -53.299 6.533 -16.159 1.00 55.44 80 SER A O 1
ATOM 625 N N . ASP A 1 81 ? -54.493 5.356 -17.683 1.00 50.09 81 ASP A N 1
ATOM 626 C CA . ASP A 1 81 ? -54.340 6.236 -18.834 1.00 50.09 81 ASP A CA 1
ATOM 627 C C . ASP A 1 81 ? -55.122 7.527 -18.572 1.00 50.09 81 ASP A C 1
ATOM 629 O O . ASP A 1 81 ? -56.305 7.486 -18.225 1.00 50.09 81 ASP A O 1
ATOM 633 N N . ASN A 1 82 ? -54.493 8.681 -18.784 1.00 51.53 82 ASN A N 1
ATOM 634 C CA . ASN A 1 82 ? -55.248 9.831 -19.256 1.00 51.53 82 ASN A CA 1
ATOM 635 C C . ASN A 1 82 ? -54.382 10.703 -20.164 1.00 51.53 82 ASN A C 1
ATOM 637 O O . ASN A 1 82 ? -53.432 11.356 -19.730 1.00 51.53 82 ASN A O 1
ATOM 641 N N . GLU A 1 83 ? -54.743 10.652 -21.441 1.00 53.56 83 GLU A N 1
ATOM 642 C CA . GLU A 1 83 ? -54.367 11.581 -22.493 1.00 53.56 83 GLU A CA 1
ATOM 643 C C . GLU A 1 83 ? -54.764 13.036 -22.172 1.00 53.56 83 GLU A C 1
ATOM 645 O O . GLU A 1 83 ? -55.558 13.330 -21.280 1.00 53.56 83 GLU A O 1
ATOM 650 N N . SER A 1 84 ? -54.305 13.923 -23.061 1.00 49.03 84 SER A N 1
ATOM 651 C CA . SER A 1 84 ? -54.745 15.304 -23.288 1.00 49.03 84 SER A CA 1
ATOM 652 C C . SER A 1 84 ? -53.911 16.356 -22.536 1.00 49.03 84 SER A C 1
ATOM 654 O O . SER A 1 84 ? -53.655 16.238 -21.347 1.00 49.03 84 SER A O 1
ATOM 656 N N . SER A 1 85 ? -53.463 17.451 -23.147 1.00 55.38 85 SER A N 1
ATOM 657 C CA . SER A 1 85 ? -53.773 18.018 -24.459 1.00 55.38 85 SER A CA 1
ATOM 658 C C . SER A 1 85 ? -52.764 19.131 -24.783 1.00 55.38 85 SER A C 1
ATOM 660 O O . SER A 1 85 ? -52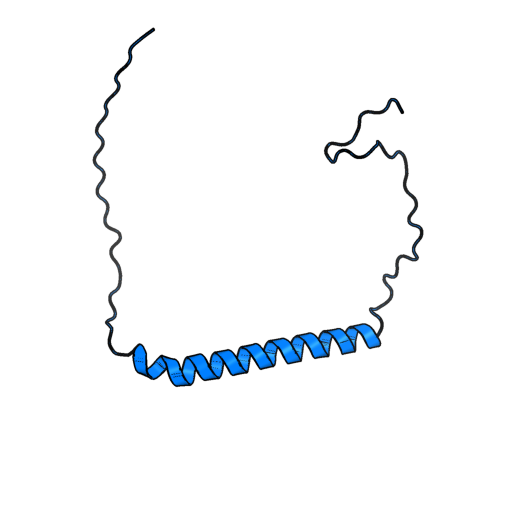.436 19.908 -23.893 1.00 55.38 85 SER A O 1
ATOM 662 N N . LYS A 1 86 ? -52.444 19.240 -26.081 1.00 43.38 86 LYS A N 1
ATOM 663 C CA . LYS A 1 86 ? -52.117 20.448 -26.872 1.00 43.38 86 LYS A CA 1
ATOM 664 C C . LYS A 1 86 ? -50.800 21.201 -26.658 1.00 43.38 86 LYS A C 1
ATOM 666 O O . LYS A 1 86 ? -50.632 21.878 -25.626 1.00 43.38 86 LYS A O 1
#

Radius of gyration: 30.8 Å; chains: 1; bounding box: 69×36×66 Å

Foldseek 3Di:
DPDDADPVRHRDDPDDDDPDDPPCPDDDPVVVVVVVVVVVVVVVVVVVVVVCCCVPVVVPPPPDDDDDDDDDDDDDDDDDDDDDDD